Protein AF-A0A3G1AAB5-F1 (afdb_monomer)

pLDDT: mean 88.6, std 9.45, range [49.03, 97.31]

Foldseek 3Di:
DKDALQRVCVVVVHDPPPVSSVVSVVVVVVCVVVVQKDWPDADPVGTIIDGDCPALVVVCVVCVVVDDDPDVVSVVVSRVVVVVVD

Nearest PDB structures (foldseek):
  4ets-assembly1_B  TM=7.428E-01  e=1.680E-01  Campylobacter jejuni subsp. jejuni
  4i99-assembly1_C  TM=7.361E-01  e=2.327E-01  Pyrococcus furiosus DSM 3638
  2fe3-assembly1_B  TM=7.720E-01  e=7.057E-01  Bacillus subtilis
  2rgv-assembly1_A  TM=7.755E-01  e=8.040E-01  Bacillus subtilis
  5nhk-assembly1_B  TM=6.143E-01  e=4.187E-01  Francisella tularensis

Mean predicted aligned error: 4.92 Å

Organism: NCBI:txid697581

Secondary structure (DSSP, 8-state):
--B-HHHHHHHTT----HHHHHHHHHHHHHHHHTTSEEEEEEETTEEEEEE-TTSHHHHHHHSTTT----SHHHHHHHHHHHHH--

Sequence (86 aa):
MTFNAKKIAVLANIETQPVVLTLVKDVLEKLREKGYLEVLGKTKHGVKYAVRRDTPLWVLAKNYDKVVLRSLDDLNLILEKMAVAT

Solvent-accessible surface area (backbone atoms only — not comparable to full-atom values): 5070 Å² total; per-residue (Å²): 124,76,45,36,42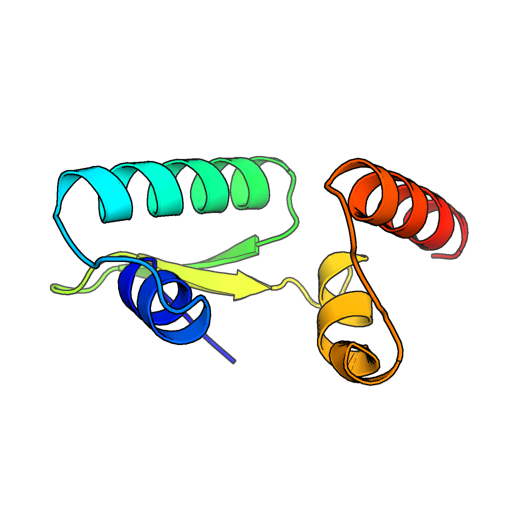,63,57,52,27,58,74,68,75,46,72,77,49,72,71,50,36,50,54,46,38,51,54,52,48,55,38,31,76,72,61,43,32,44,80,80,48,77,54,100,89,45,57,33,35,30,67,33,81,92,30,50,68,35,56,48,67,74,42,52,93,79,55,88,72,90,47,72,64,52,50,51,54,49,43,54,58,42,62,74,75,109

Radius of gyration: 13.47 Å; Cα contacts (8 Å, |Δi|>4): 82; chains: 1; bounding box: 28×31×34 Å

Structure (mmCIF, N/CA/C/O backbone):
data_AF-A0A3G1AAB5-F1
#
_entry.id   AF-A0A3G1AAB5-F1
#
loop_
_atom_site.group_PDB
_atom_site.id
_atom_site.type_symbol
_atom_site.label_atom_id
_atom_site.label_alt_id
_atom_site.label_comp_id
_atom_site.label_asym_id
_atom_site.label_entity_id
_atom_site.label_seq_id
_atom_site.pdbx_PDB_ins_code
_atom_site.Cartn_x
_atom_site.Cartn_y
_atom_site.Cartn_z
_atom_site.occupancy
_atom_site.B_iso_or_equiv
_atom_site.auth_seq_id
_atom_site.auth_comp_id
_atom_site.auth_asym_id
_atom_site.auth_atom_id
_atom_site.pdbx_PDB_model_num
ATOM 1 N N . MET A 1 1 ? 12.363 1.638 4.500 1.00 79.88 1 MET A N 1
ATOM 2 C CA . MET A 1 1 ? 11.458 2.777 4.217 1.00 79.88 1 MET A CA 1
ATOM 3 C C . MET A 1 1 ? 10.065 2.395 4.695 1.00 79.88 1 MET A C 1
ATOM 5 O O . MET A 1 1 ? 9.666 1.272 4.423 1.00 79.88 1 MET A O 1
ATOM 9 N N . THR A 1 2 ? 9.346 3.276 5.397 1.00 92.75 2 THR A N 1
ATOM 10 C CA . THR A 1 2 ? 7.969 3.010 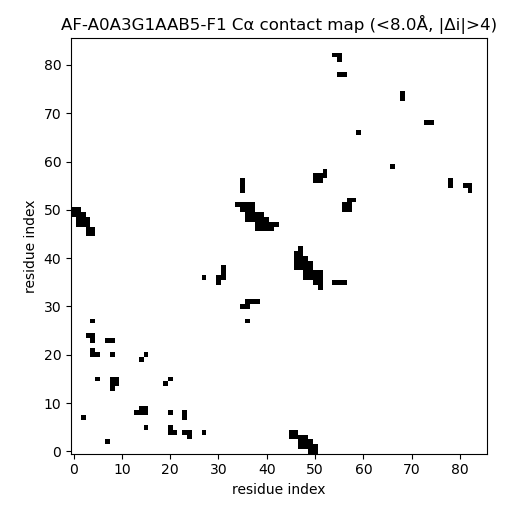5.860 1.00 92.75 2 THR A CA 1
ATOM 11 C C . THR A 1 2 ? 6.965 3.967 5.216 1.00 92.75 2 THR A C 1
ATOM 13 O O . THR A 1 2 ? 7.327 5.058 4.744 1.00 92.75 2 THR A O 1
ATOM 16 N N . PHE A 1 3 ? 5.699 3.553 5.171 1.00 94.75 3 PHE A N 1
ATOM 17 C CA . PHE A 1 3 ? 4.608 4.330 4.585 1.00 94.75 3 PHE A CA 1
ATOM 18 C C . PHE A 1 3 ? 3.252 4.007 5.225 1.00 94.75 3 PHE A C 1
ATOM 20 O O . PHE A 1 3 ? 3.101 3.034 5.958 1.00 94.75 3 PHE A O 1
ATOM 27 N N . ASN A 1 4 ? 2.270 4.867 4.967 1.00 96.31 4 ASN A N 1
ATOM 28 C CA . ASN A 1 4 ? 0.867 4.688 5.336 1.00 96.31 4 ASN A CA 1
ATOM 29 C C . ASN A 1 4 ? -0.021 5.021 4.124 1.00 96.31 4 ASN A C 1
ATOM 31 O O . ASN A 1 4 ? 0.478 5.518 3.112 1.00 96.31 4 ASN A O 1
ATOM 35 N N . ALA A 1 5 ? -1.332 4.790 4.238 1.00 96.31 5 ALA A N 1
ATOM 36 C CA . ALA A 1 5 ? -2.281 5.038 3.150 1.00 96.31 5 ALA A CA 1
ATOM 37 C C . ALA A 1 5 ? -2.218 6.483 2.617 1.00 96.31 5 ALA A C 1
ATOM 39 O O . ALA A 1 5 ? -2.159 6.691 1.410 1.00 96.31 5 ALA A O 1
ATOM 40 N N . LYS A 1 6 ? -2.134 7.485 3.507 1.00 96.12 6 LYS A N 1
ATOM 41 C CA . LYS A 1 6 ? -2.032 8.898 3.104 1.00 96.12 6 LYS A CA 1
ATOM 42 C C . LYS A 1 6 ? -0.762 9.183 2.300 1.00 96.12 6 LYS A C 1
ATOM 44 O O . LYS A 1 6 ? -0.829 9.880 1.297 1.00 96.12 6 LYS A O 1
ATOM 49 N N . LYS A 1 7 ? 0.388 8.645 2.716 1.00 95.25 7 LYS A N 1
ATOM 50 C CA . LYS A 1 7 ? 1.661 8.825 2.005 1.00 95.25 7 LYS A CA 1
ATOM 51 C C . LYS A 1 7 ? 1.604 8.216 0.603 1.00 95.25 7 LYS A C 1
ATOM 53 O O . LYS A 1 7 ? 2.088 8.846 -0.326 1.00 95.25 7 LYS A O 1
ATOM 58 N N . ILE A 1 8 ? 0.996 7.037 0.452 1.00 94.62 8 ILE A N 1
ATOM 59 C CA . ILE A 1 8 ? 0.791 6.409 -0.863 1.00 94.62 8 ILE A CA 1
ATOM 60 C C . ILE A 1 8 ? -0.125 7.266 -1.737 1.00 94.62 8 ILE A C 1
ATOM 62 O O . ILE A 1 8 ? 0.229 7.542 -2.876 1.00 94.62 8 ILE A O 1
ATOM 66 N N . ALA A 1 9 ? -1.245 7.744 -1.190 1.00 95.81 9 ALA A N 1
ATOM 67 C CA . ALA A 1 9 ? -2.177 8.590 -1.925 1.00 95.81 9 ALA A CA 1
ATOM 68 C C . ALA A 1 9 ? -1.515 9.876 -2.455 1.00 95.81 9 ALA A C 1
ATOM 70 O O . ALA A 1 9 ? -1.627 10.197 -3.633 1.00 95.81 9 ALA A O 1
ATOM 71 N N . VAL A 1 10 ? -0.739 10.557 -1.606 1.00 96.31 10 VAL A N 1
ATOM 72 C CA . VAL A 1 10 ? 0.016 11.758 -2.000 1.00 96.31 10 VAL A CA 1
ATOM 73 C C . VAL A 1 10 ? 1.039 11.447 -3.097 1.00 96.31 10 VAL A C 1
ATOM 75 O O . VAL A 1 10 ? 1.123 12.187 -4.069 1.00 96.31 10 VAL A O 1
ATOM 78 N N . LEU A 1 11 ? 1.799 10.353 -2.972 1.00 93.19 11 LEU A N 1
ATOM 79 C CA . LEU A 1 11 ? 2.796 9.962 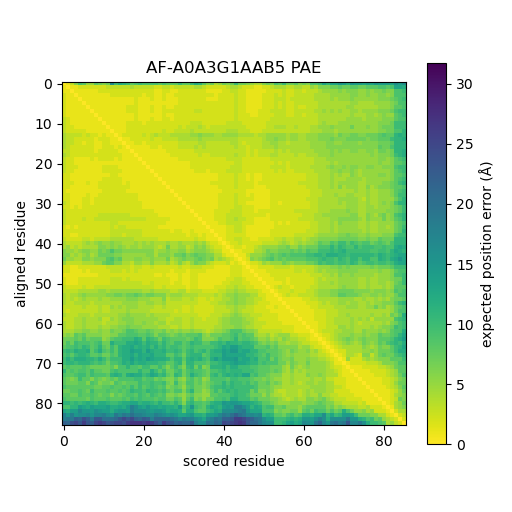-3.979 1.00 93.19 11 LEU A CA 1
ATOM 80 C C . LEU A 1 11 ? 2.166 9.576 -5.322 1.00 93.19 11 LEU A C 1
ATOM 82 O O . LEU A 1 11 ? 2.762 9.821 -6.363 1.00 93.19 11 LEU A O 1
ATOM 86 N N . ALA A 1 12 ? 0.970 8.990 -5.294 1.00 90.81 12 ALA A N 1
ATOM 87 C CA . ALA A 1 12 ? 0.214 8.626 -6.487 1.00 90.81 12 ALA A CA 1
ATOM 88 C C . ALA A 1 12 ? -0.598 9.796 -7.074 1.00 90.81 12 ALA A C 1
ATOM 90 O O . ALA A 1 12 ? -1.321 9.593 -8.044 1.00 90.81 12 ALA A O 1
ATOM 91 N N . ASN A 1 13 ? -0.495 11.001 -6.497 1.00 95.56 13 ASN A N 1
ATOM 92 C CA . ASN A 1 13 ? -1.274 12.177 -6.888 1.00 95.56 13 ASN A CA 1
ATOM 93 C C . ASN A 1 13 ? -2.797 11.917 -6.921 1.00 95.56 13 ASN A C 1
ATOM 95 O O . ASN A 1 13 ? -3.503 12.391 -7.808 1.00 95.56 13 ASN A O 1
ATOM 99 N N . ILE A 1 14 ? -3.297 11.142 -5.953 1.00 94.88 14 ILE A N 1
ATOM 100 C CA . ILE A 1 14 ? -4.731 10.887 -5.759 1.00 94.88 14 ILE A CA 1
ATOM 101 C C . ILE A 1 14 ? -5.254 11.645 -4.537 1.00 94.88 14 ILE A C 1
ATOM 103 O O . ILE A 1 14 ? -4.512 11.961 -3.602 1.00 94.88 14 ILE A O 1
ATOM 107 N N . GLU A 1 15 ? -6.556 11.919 -4.523 1.00 94.94 15 GLU A N 1
ATOM 108 C CA . GLU A 1 15 ? -7.190 12.645 -3.426 1.00 94.94 15 GLU A CA 1
ATOM 109 C C . GLU A 1 15 ? -7.060 11.916 -2.082 1.00 94.94 15 GLU A C 1
ATOM 111 O O . GLU A 1 15 ? -7.174 10.695 -1.980 1.00 94.94 15 GLU A O 1
ATOM 116 N N . THR A 1 16 ? -6.882 12.675 -1.000 1.00 96.75 16 THR A N 1
ATOM 117 C CA . THR A 1 16 ? -6.732 12.119 0.355 1.00 96.75 16 THR A CA 1
ATOM 118 C C . THR A 1 16 ? -8.024 12.166 1.169 1.00 96.75 16 THR A C 1
ATOM 120 O O . THR A 1 16 ? -7.976 12.302 2.394 1.00 96.75 16 THR A O 1
ATOM 123 N N . GLN A 1 17 ? -9.183 12.104 0.511 1.00 97.12 17 GLN A N 1
ATOM 124 C CA . GLN A 1 17 ? -10.471 12.045 1.200 1.00 97.12 17 GLN A CA 1
ATOM 125 C C . GLN A 1 17 ? -10.584 10.747 2.024 1.00 97.12 17 GLN A C 1
ATOM 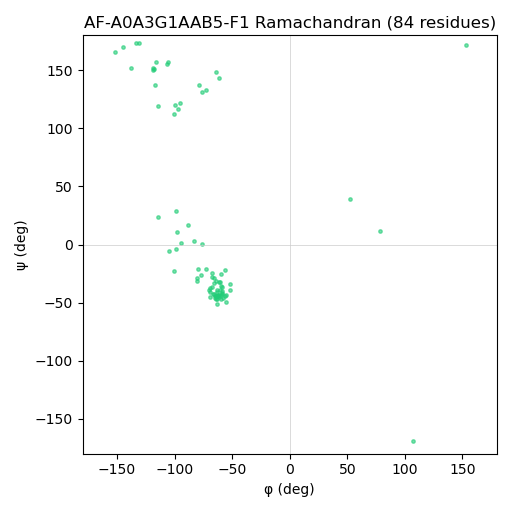127 O O . GLN A 1 17 ? -10.040 9.719 1.610 1.00 97.12 17 GLN A O 1
ATOM 132 N N . PRO A 1 18 ? -11.303 10.737 3.165 1.00 95.19 18 PRO A N 1
ATOM 133 C CA . PRO A 1 18 ? -11.403 9.556 4.027 1.00 95.19 18 PRO A CA 1
ATOM 134 C C . PRO A 1 18 ? -11.828 8.275 3.296 1.00 95.19 18 PRO A C 1
ATOM 136 O O . PRO A 1 18 ? -11.263 7.215 3.551 1.00 95.19 18 PRO A O 1
ATOM 139 N N . VAL A 1 19 ? -12.766 8.375 2.349 1.00 96.62 19 VAL A N 1
ATOM 140 C CA . VAL A 1 19 ? -13.219 7.232 1.541 1.00 96.62 19 VAL A CA 1
ATOM 141 C C . VAL A 1 19 ? -12.094 6.657 0.674 1.00 96.62 19 VAL A C 1
ATOM 143 O O . VAL A 1 19 ? -11.873 5.448 0.684 1.00 96.62 19 VAL A O 1
ATOM 146 N N . VAL A 1 20 ? -11.308 7.510 0.010 1.00 96.88 20 VAL A N 1
ATOM 147 C CA . VAL A 1 20 ? -10.172 7.085 -0.824 1.00 96.88 20 VAL A CA 1
ATOM 148 C C . VAL A 1 20 ? -9.089 6.441 0.037 1.00 96.88 20 VAL A C 1
ATOM 150 O O . VAL A 1 20 ? -8.565 5.385 -0.306 1.00 96.88 20 VAL A O 1
ATOM 153 N N . LEU A 1 21 ? -8.790 7.018 1.203 1.00 96.50 21 LEU A N 1
ATOM 154 C CA . LEU A 1 21 ? -7.799 6.450 2.119 1.00 96.50 21 LEU A CA 1
ATOM 155 C C . LEU A 1 21 ? -8.219 5.081 2.669 1.00 96.50 21 LEU A C 1
ATOM 157 O O . LEU A 1 21 ? -7.349 4.242 2.904 1.00 96.50 21 LEU A O 1
ATOM 161 N N . THR A 1 22 ? -9.520 4.836 2.841 1.00 96.31 22 THR A N 1
ATOM 162 C CA . THR A 1 22 ? -10.047 3.508 3.186 1.00 96.31 22 THR A CA 1
ATOM 163 C C . THR A 1 22 ? -9.785 2.498 2.072 1.00 96.31 22 THR A C 1
ATOM 165 O O . THR A 1 22 ? -9.310 1.405 2.367 1.00 96.31 22 THR A O 1
ATOM 168 N N . LEU A 1 23 ? -10.006 2.868 0.806 1.00 97.31 23 LEU A N 1
ATOM 169 C CA . LEU A 1 23 ? -9.721 1.994 -0.340 1.00 97.31 23 LEU A CA 1
ATOM 170 C C . LEU A 1 23 ? -8.223 1.702 -0.479 1.00 97.31 23 LEU A C 1
ATOM 172 O O . LEU A 1 23 ? -7.822 0.553 -0.642 1.00 97.31 23 LEU A O 1
ATOM 176 N N . VAL A 1 24 ? -7.373 2.724 -0.339 1.00 96.62 24 VAL A N 1
ATOM 177 C CA . VAL A 1 24 ? -5.914 2.532 -0.341 1.00 96.62 24 VAL A CA 1
ATOM 178 C C . VAL A 1 24 ? -5.506 1.596 0.795 1.00 96.62 24 VAL A C 1
ATOM 180 O O . VAL A 1 24 ? -4.703 0.690 0.590 1.00 96.62 24 VAL A O 1
ATOM 183 N N . LYS A 1 25 ? -6.069 1.778 1.994 1.00 96.00 25 LYS A N 1
ATOM 184 C CA . LYS A 1 25 ? -5.793 0.900 3.132 1.00 96.00 25 LYS A CA 1
ATOM 185 C C . LYS A 1 25 ? -6.224 -0.544 2.858 1.00 96.00 25 LYS A C 1
ATOM 187 O O . LYS A 1 25 ? -5.453 -1.439 3.176 1.00 96.00 25 LYS A O 1
ATOM 192 N N . ASP A 1 26 ? -7.395 -0.770 2.267 1.00 96.88 26 ASP A N 1
ATOM 193 C CA . ASP A 1 26 ? -7.865 -2.109 1.885 1.00 96.88 26 ASP A CA 1
ATOM 194 C C . ASP A 1 26 ? -6.868 -2.818 0.950 1.00 96.88 26 ASP A C 1
ATOM 196 O O . ASP A 1 26 ? -6.487 -3.962 1.193 1.00 96.88 26 ASP A O 1
ATOM 200 N N . VAL A 1 27 ? -6.334 -2.109 -0.050 1.00 95.75 27 VAL A N 1
ATOM 201 C CA . VAL A 1 27 ? -5.281 -2.646 -0.931 1.00 95.75 27 VAL A CA 1
ATOM 202 C C . VAL A 1 27 ? -4.006 -2.989 -0.151 1.00 95.75 27 VAL A C 1
ATOM 204 O O . VAL A 1 27 ? -3.424 -4.055 -0.357 1.00 95.75 27 VAL A O 1
ATOM 207 N N . LEU A 1 28 ? -3.567 -2.117 0.763 1.00 95.69 28 LEU A N 1
ATOM 208 C CA . LEU A 1 28 ? -2.384 -2.377 1.593 1.00 95.69 28 LEU A CA 1
ATOM 209 C C . LEU A 1 28 ? -2.578 -3.590 2.515 1.00 95.69 28 LEU A C 1
ATOM 211 O O . LEU A 1 28 ? -1.651 -4.382 2.679 1.00 95.69 28 LEU A O 1
ATOM 215 N N . GLU A 1 29 ? -3.767 -3.771 3.088 1.00 97.06 29 GLU A N 1
ATOM 216 C CA . GLU A 1 29 ? -4.080 -4.947 3.904 1.00 97.06 29 GLU A CA 1
ATOM 217 C C . GLU A 1 29 ? -4.089 -6.229 3.069 1.00 97.06 29 GLU A C 1
ATOM 219 O O . GLU A 1 29 ? -3.458 -7.203 3.468 1.00 97.06 29 GLU A O 1
ATOM 224 N N . LYS A 1 30 ? -4.662 -6.211 1.862 1.00 95.94 30 LYS A N 1
ATOM 225 C CA . LYS A 1 30 ? -4.600 -7.356 0.936 1.00 95.94 30 LYS A CA 1
ATOM 226 C C . LYS A 1 30 ? -3.163 -7.723 0.556 1.00 95.94 30 LYS A C 1
ATOM 228 O O . LYS A 1 30 ? -2.823 -8.901 0.467 1.00 95.94 30 LYS A O 1
ATOM 233 N N . LEU A 1 31 ? -2.288 -6.736 0.347 1.00 93.50 31 LEU A N 1
ATOM 234 C CA . LEU A 1 31 ? -0.862 -6.985 0.097 1.00 93.50 31 LEU A CA 1
ATOM 235 C C . LEU A 1 31 ? -0.146 -7.551 1.332 1.00 93.50 31 LEU A C 1
ATOM 237 O O . LEU A 1 31 ? 0.730 -8.406 1.193 1.00 93.50 31 LEU A O 1
ATOM 241 N N . ARG A 1 32 ? -0.517 -7.100 2.535 1.00 95.62 32 ARG A N 1
ATOM 242 C CA . ARG A 1 32 ? -0.017 -7.652 3.802 1.00 95.62 32 ARG A CA 1
ATOM 243 C C . ARG A 1 32 ? -0.458 -9.102 3.991 1.00 95.62 32 ARG A C 1
ATOM 245 O O . ARG A 1 32 ? 0.371 -9.933 4.338 1.00 95.62 32 ARG A O 1
ATOM 252 N N . GLU A 1 33 ? -1.729 -9.413 3.750 1.00 95.62 33 GLU A N 1
ATOM 253 C CA . GLU A 1 33 ? -2.284 -10.772 3.839 1.00 95.62 33 GLU A CA 1
ATOM 254 C C . GLU A 1 33 ? -1.587 -11.739 2.882 1.00 95.62 33 GLU A C 1
ATOM 256 O O . GLU A 1 33 ? -1.316 -12.880 3.243 1.00 95.62 33 GLU A O 1
ATOM 261 N N . LYS A 1 34 ? -1.201 -11.255 1.698 1.00 91.56 34 LYS A N 1
ATOM 262 C CA . LYS A 1 34 ? -0.382 -11.995 0.729 1.00 91.56 34 LYS A CA 1
ATOM 263 C C . LYS A 1 34 ? 1.113 -12.067 1.085 1.00 91.56 34 LYS A C 1
ATOM 265 O O . LYS A 1 34 ? 1.893 -12.620 0.319 1.00 91.56 34 LYS A O 1
ATOM 270 N N . GLY A 1 35 ? 1.540 -11.490 2.208 1.00 93.56 35 GLY A N 1
ATOM 271 C CA . GLY A 1 35 ? 2.925 -11.552 2.679 1.00 93.56 35 GLY A CA 1
ATOM 272 C C . GLY A 1 35 ? 3.901 -10.600 1.980 1.00 93.56 35 GLY A C 1
ATOM 273 O O . GLY A 1 35 ? 5.105 -10.730 2.196 1.00 93.56 35 GLY A O 1
ATOM 274 N N . TYR A 1 36 ? 3.425 -9.634 1.184 1.00 92.75 36 TYR A N 1
ATOM 275 C CA . TYR A 1 36 ? 4.280 -8.626 0.535 1.00 92.75 36 TYR A CA 1
ATOM 276 C C . TYR A 1 36 ? 4.670 -7.479 1.471 1.00 92.75 36 TYR A C 1
ATOM 278 O O . TYR A 1 36 ? 5.730 -6.866 1.311 1.00 92.75 36 TYR A O 1
ATOM 286 N N . LEU A 1 37 ? 3.811 -7.173 2.446 1.00 95.81 37 LEU A N 1
ATOM 287 C CA . LEU A 1 37 ? 4.008 -6.091 3.407 1.00 95.81 37 LEU A CA 1
ATOM 288 C C . LEU A 1 37 ? 4.073 -6.620 4.838 1.00 95.81 37 LEU A C 1
ATOM 290 O O . LEU A 1 37 ? 3.437 -7.612 5.182 1.00 95.81 37 LEU A O 1
ATOM 294 N N . GLU A 1 38 ? 4.783 -5.893 5.690 1.00 96.19 38 GLU A N 1
ATOM 295 C CA . GLU A 1 38 ? 4.774 -6.062 7.141 1.00 96.19 38 GLU A CA 1
ATOM 296 C C . GLU A 1 38 ? 4.250 -4.797 7.828 1.00 96.19 38 GLU A C 1
ATOM 298 O O . GLU A 1 38 ? 4.401 -3.680 7.322 1.00 96.19 38 GLU A O 1
ATOM 303 N N . VAL A 1 39 ? 3.629 -4.968 8.997 1.00 96.88 39 VAL A N 1
ATOM 304 C CA . VAL A 1 39 ? 3.194 -3.853 9.846 1.00 96.88 39 VAL A CA 1
ATOM 305 C C . VAL A 1 39 ? 4.266 -3.593 10.889 1.00 96.88 39 VAL A C 1
ATOM 307 O O . VAL A 1 39 ? 4.579 -4.458 11.697 1.00 96.88 39 VAL A O 1
ATOM 310 N N . LEU A 1 40 ? 4.786 -2.369 10.901 1.00 95.00 40 LEU A N 1
ATOM 311 C CA . LEU A 1 40 ? 5.827 -1.942 11.839 1.00 95.00 40 LEU A CA 1
ATOM 312 C C . LEU A 1 40 ? 5.274 -1.169 13.041 1.00 95.00 40 LEU A C 1
ATOM 314 O O . LEU A 1 40 ? 6.023 -0.777 13.931 1.00 95.00 40 LEU A O 1
ATOM 318 N N . GLY A 1 41 ? 3.968 -0.906 13.063 1.00 92.81 41 GLY A N 1
ATOM 319 C CA . GLY A 1 41 ? 3.292 -0.311 14.209 1.00 92.81 41 GLY A CA 1
ATOM 320 C C . GLY A 1 41 ? 2.040 0.472 13.837 1.00 92.81 41 GLY A C 1
ATOM 321 O O . GLY A 1 41 ? 1.753 0.742 12.667 1.00 92.81 41 GLY A O 1
ATOM 322 N N . LYS A 1 42 ? 1.299 0.877 14.866 1.00 92.94 42 LYS A N 1
ATOM 323 C CA . LYS A 1 42 ? 0.089 1.695 14.753 1.00 92.94 42 LYS A CA 1
ATOM 324 C C . LYS A 1 42 ? 0.309 3.026 15.463 1.00 92.94 42 LYS A C 1
ATOM 326 O O . LYS A 1 42 ? 0.878 3.074 16.546 1.00 92.94 42 LYS A O 1
ATOM 331 N N . THR A 1 43 ? -0.133 4.113 14.843 1.00 87.94 43 THR A N 1
ATOM 332 C CA . THR A 1 43 ? -0.043 5.470 15.401 1.00 87.94 43 THR A CA 1
ATOM 333 C C . THR A 1 43 ? -1.392 6.176 15.312 1.00 87.94 43 THR A C 1
ATOM 335 O O . THR A 1 43 ? -2.302 5.691 14.636 1.00 87.94 43 THR A O 1
ATOM 338 N N . LYS A 1 44 ? -1.499 7.375 15.902 1.00 84.75 44 LYS A N 1
ATOM 339 C CA . LYS A 1 44 ? -2.660 8.268 15.721 1.00 84.75 44 LYS A CA 1
ATOM 340 C C . LYS A 1 44 ? -2.957 8.608 14.252 1.00 84.75 44 LYS A C 1
ATOM 342 O O . LYS A 1 44 ? -4.077 8.961 13.917 1.00 84.75 44 LYS A O 1
ATOM 347 N N . HIS A 1 45 ? -1.961 8.478 13.372 1.00 80.44 45 HIS A N 1
ATOM 348 C CA . HIS A 1 45 ? -2.071 8.748 11.936 1.00 80.44 45 HIS A CA 1
ATOM 349 C C . HIS A 1 45 ? -2.293 7.483 11.090 1.00 80.44 45 HIS A C 1
ATOM 351 O O . HIS A 1 45 ? -2.176 7.534 9.867 1.00 80.44 45 HIS A O 1
ATOM 357 N N . GLY A 1 46 ? -2.577 6.343 11.727 1.00 87.56 46 GLY A N 1
ATOM 358 C CA . GLY A 1 46 ? -2.839 5.072 11.060 1.00 87.56 46 GLY A CA 1
ATOM 359 C C . GLY A 1 46 ? -1.703 4.057 11.183 1.00 87.56 46 GLY A C 1
ATOM 360 O O . GLY A 1 46 ? -0.775 4.205 11.987 1.00 87.56 46 GLY A O 1
ATOM 361 N N . VAL A 1 47 ? -1.828 2.990 10.396 1.00 96.06 47 VAL A N 1
ATOM 362 C CA . VAL A 1 47 ? -0.903 1.850 10.355 1.00 96.06 47 VAL A CA 1
ATOM 363 C C . VAL A 1 47 ? 0.340 2.216 9.540 1.00 96.06 47 VAL A C 1
ATOM 365 O O . VAL A 1 47 ? 0.235 2.866 8.497 1.00 96.06 47 VAL A O 1
ATOM 368 N N . LYS A 1 48 ? 1.519 1.824 10.033 1.00 96.69 48 LYS A N 1
ATOM 369 C CA . LYS A 1 48 ? 2.797 1.946 9.327 1.00 96.69 48 LYS A CA 1
ATOM 370 C C . LYS A 1 48 ? 3.165 0.605 8.703 1.00 96.69 48 LYS A C 1
ATOM 372 O O . LYS A 1 48 ? 3.375 -0.367 9.425 1.00 96.69 48 LYS A O 1
ATOM 377 N N . TYR A 1 49 ? 3.298 0.596 7.385 1.00 96.88 49 TYR A N 1
ATOM 378 C CA . TYR A 1 49 ? 3.692 -0.564 6.596 1.00 96.88 49 TYR A CA 1
ATOM 379 C C . TYR A 1 49 ? 5.137 -0.427 6.107 1.00 96.88 49 TYR A C 1
ATOM 381 O O . TYR A 1 49 ? 5.663 0.687 5.967 1.00 96.88 49 TYR A O 1
ATOM 389 N N . ALA A 1 50 ? 5.755 -1.563 5.807 1.00 95.69 50 ALA A N 1
ATOM 390 C CA . ALA A 1 50 ? 6.978 -1.669 5.024 1.00 95.69 50 ALA A CA 1
ATOM 391 C C . ALA A 1 50 ? 6.870 -2.839 4.039 1.00 95.69 50 ALA A C 1
ATOM 393 O O . ALA A 1 50 ? 6.145 -3.798 4.287 1.00 95.69 50 ALA A O 1
ATOM 394 N N . VAL A 1 51 ? 7.577 -2.746 2.911 1.00 94.81 51 VAL A N 1
ATOM 395 C CA . VAL A 1 51 ? 7.703 -3.863 1.964 1.00 94.81 51 VAL A CA 1
ATOM 396 C C . VAL A 1 51 ? 8.693 -4.875 2.535 1.00 94.81 51 VAL A C 1
ATOM 398 O O . VAL A 1 51 ? 9.791 -4.488 2.945 1.00 94.81 51 VAL A O 1
ATOM 401 N N . ARG A 1 52 ? 8.325 -6.159 2.537 1.00 93.56 52 ARG A N 1
ATOM 402 C CA . ARG A 1 52 ? 9.206 -7.241 2.993 1.00 93.56 52 ARG A CA 1
ATOM 403 C C . ARG A 1 52 ? 10.319 -7.493 1.973 1.00 93.56 52 ARG A C 1
ATOM 405 O O . ARG A 1 52 ? 10.062 -7.555 0.772 1.00 93.56 52 ARG A O 1
ATOM 412 N N . ARG A 1 53 ? 11.567 -7.601 2.449 1.00 90.50 53 ARG A N 1
ATOM 413 C CA . ARG A 1 53 ? 12.779 -7.620 1.600 1.00 90.50 53 ARG A CA 1
ATOM 414 C C . ARG A 1 53 ? 12.922 -8.867 0.724 1.00 90.50 53 ARG A C 1
ATOM 416 O O . ARG A 1 53 ? 13.617 -8.815 -0.284 1.00 90.50 53 ARG A O 1
ATOM 423 N N . ASP A 1 54 ? 12.301 -9.961 1.129 1.00 87.88 54 ASP A N 1
ATOM 424 C CA . ASP A 1 54 ? 12.298 -11.279 0.492 1.00 87.88 54 ASP A CA 1
ATOM 425 C C . ASP A 1 54 ? 11.177 -11.430 -0.549 1.00 87.88 54 ASP A C 1
ATOM 427 O O . ASP A 1 54 ? 10.825 -12.541 -0.921 1.00 87.88 54 ASP A O 1
ATOM 431 N N . THR A 1 55 ? 10.587 -10.323 -1.012 1.00 86.75 55 THR A N 1
ATOM 432 C CA . THR A 1 55 ? 9.416 -10.364 -1.895 1.00 86.75 55 THR A CA 1
ATOM 433 C C . THR A 1 55 ? 9.686 -9.706 -3.248 1.00 86.75 55 THR A C 1
ATOM 435 O O . THR A 1 55 ? 10.438 -8.728 -3.318 1.00 86.75 55 THR A O 1
ATOM 438 N N . PRO A 1 56 ? 9.021 -10.156 -4.330 1.00 86.12 56 PRO A N 1
ATOM 439 C CA . PRO A 1 56 ? 9.092 -9.506 -5.641 1.00 86.12 56 PRO A CA 1
ATOM 440 C C . PRO A 1 56 ? 8.803 -7.997 -5.603 1.00 86.12 56 PRO A C 1
ATOM 442 O O . PRO A 1 56 ? 9.445 -7.214 -6.304 1.00 86.12 56 PRO A O 1
ATOM 445 N N . LEU A 1 57 ? 7.904 -7.563 -4.711 1.00 87.44 57 LEU A N 1
ATOM 446 C CA . LEU A 1 57 ? 7.578 -6.150 -4.520 1.00 87.44 57 LEU A CA 1
ATOM 447 C C . LEU A 1 57 ? 8.792 -5.320 -4.065 1.00 87.44 57 LEU A C 1
ATOM 449 O O . LEU A 1 57 ? 8.920 -4.154 -4.436 1.00 87.44 57 LEU A O 1
ATOM 453 N N . TRP A 1 58 ? 9.716 -5.907 -3.299 1.00 89.44 58 TRP A N 1
ATOM 454 C CA . TRP A 1 58 ? 10.957 -5.240 -2.899 1.00 89.44 58 TRP A CA 1
ATOM 455 C C . TRP A 1 58 ? 11.912 -5.045 -4.068 1.00 89.44 58 TRP A C 1
ATOM 457 O O . TRP A 1 58 ? 12.560 -4.003 -4.175 1.00 89.44 58 TRP A O 1
ATOM 467 N N . VAL A 1 59 ? 12.002 -6.033 -4.956 1.00 86.00 59 VAL A N 1
ATOM 468 C CA . VAL A 1 59 ? 12.864 -5.934 -6.133 1.00 86.00 59 VAL A CA 1
ATOM 469 C C . VAL A 1 59 ? 12.308 -4.901 -7.111 1.00 86.00 59 VAL A C 1
ATOM 471 O O . VAL A 1 59 ? 13.072 -4.068 -7.599 1.00 86.00 59 VAL A O 1
ATOM 474 N N . LEU A 1 60 ? 10.985 -4.878 -7.306 1.00 86.06 60 LEU A N 1
ATOM 475 C CA . LEU A 1 60 ? 10.288 -3.813 -8.031 1.00 86.06 60 LEU A CA 1
ATOM 476 C C . LEU A 1 60 ? 10.592 -2.434 -7.439 1.00 86.06 60 LEU A C 1
ATOM 478 O O . LEU A 1 60 ? 11.012 -1.535 -8.159 1.00 86.06 60 LEU A O 1
ATOM 482 N N . ALA A 1 61 ? 10.466 -2.279 -6.119 1.00 84.94 61 ALA A N 1
ATOM 483 C CA . ALA A 1 61 ? 10.739 -1.011 -5.447 1.00 84.94 61 ALA A CA 1
ATOM 484 C C . ALA A 1 61 ? 12.187 -0.521 -5.634 1.00 84.94 61 ALA A C 1
ATOM 486 O O . ALA A 1 61 ? 12.414 0.685 -5.684 1.00 84.94 61 ALA A O 1
ATOM 487 N N . LYS A 1 62 ? 13.172 -1.423 -5.747 1.00 87.38 62 LYS A N 1
ATOM 488 C CA . LYS A 1 62 ? 14.573 -1.046 -6.013 1.00 87.38 62 LYS A CA 1
ATOM 489 C C . LYS A 1 62 ? 14.859 -0.680 -7.467 1.00 87.38 62 LYS A C 1
ATOM 491 O O . LYS A 1 62 ? 15.822 0.036 -7.704 1.00 87.38 62 LYS A O 1
ATOM 496 N N . ASN A 1 63 ? 14.079 -1.204 -8.408 1.00 85.69 63 ASN A N 1
ATOM 497 C CA . ASN A 1 63 ? 14.295 -1.041 -9.849 1.00 85.69 63 ASN A CA 1
ATOM 498 C C . ASN A 1 63 ? 13.167 -0.232 -10.501 1.00 85.69 63 ASN A C 1
ATOM 500 O O . ASN A 1 63 ? 12.897 -0.391 -11.688 1.00 85.69 63 ASN A O 1
ATOM 504 N N . TYR A 1 64 ? 12.466 0.591 -9.719 1.00 81.31 64 TYR A N 1
ATOM 505 C CA . TYR A 1 64 ? 11.277 1.316 -10.167 1.00 81.31 64 TYR A CA 1
ATOM 506 C C . TYR A 1 64 ? 11.559 2.256 -11.352 1.00 81.31 64 TYR A C 1
ATOM 508 O O . TYR A 1 64 ? 10.667 2.536 -12.141 1.00 81.31 64 TYR A O 1
ATOM 516 N N . ASP A 1 65 ? 12.802 2.713 -11.495 1.00 82.62 65 ASP A N 1
ATOM 517 C CA . ASP A 1 65 ? 13.307 3.533 -12.597 1.00 82.62 65 ASP A CA 1
ATOM 518 C C . ASP A 1 65 ? 13.460 2.753 -13.914 1.00 82.62 65 ASP A C 1
ATOM 520 O O . ASP A 1 65 ? 13.480 3.343 -14.991 1.00 82.62 65 ASP A O 1
ATOM 524 N N . LYS A 1 66 ? 13.546 1.421 -13.837 1.00 82.25 66 LYS A N 1
ATOM 525 C CA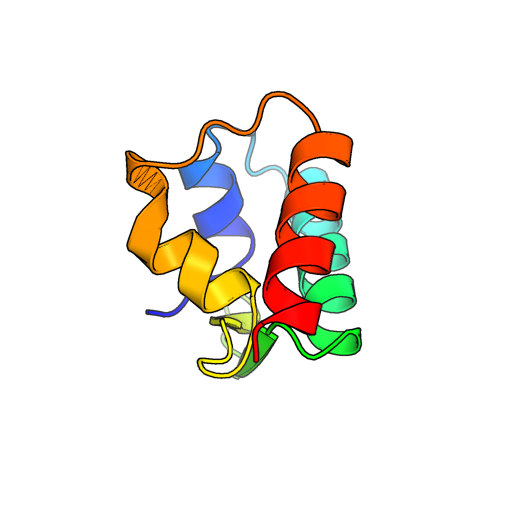 . LYS A 1 66 ? 13.736 0.511 -14.978 1.00 82.25 66 LYS A CA 1
ATOM 526 C C . LYS A 1 66 ? 12.462 -0.231 -15.372 1.00 82.25 66 LYS A C 1
ATOM 528 O O . LYS A 1 66 ? 12.469 -0.968 -16.356 1.00 82.25 66 LYS A O 1
ATOM 533 N N . VAL A 1 67 ? 11.387 -0.078 -14.602 1.00 78.62 67 VAL A N 1
ATOM 534 C CA . VAL A 1 67 ? 10.133 -0.809 -14.789 1.00 78.62 67 VAL A CA 1
ATOM 535 C C . VAL A 1 67 ? 9.031 0.170 -15.170 1.00 78.62 67 VAL A C 1
ATOM 537 O O . VAL A 1 67 ? 8.675 1.054 -14.398 1.00 78.62 67 VAL A O 1
ATOM 540 N N . VAL A 1 68 ? 8.450 -0.021 -16.354 1.00 77.62 68 VAL A N 1
ATOM 541 C CA . VAL A 1 68 ? 7.254 0.707 -16.788 1.00 77.62 68 VAL A CA 1
ATOM 542 C C . VAL A 1 68 ? 6.049 -0.204 -16.595 1.00 77.62 68 VAL A C 1
ATOM 544 O O . VAL A 1 68 ? 5.921 -1.210 -17.288 1.00 77.62 68 VAL A O 1
ATOM 547 N N . LEU A 1 69 ? 5.167 0.156 -15.663 1.00 79.50 69 LEU A N 1
ATOM 548 C CA . LEU A 1 69 ? 3.871 -0.497 -15.475 1.00 79.50 69 LEU A CA 1
ATOM 549 C C . LEU A 1 69 ? 2.810 0.324 -16.207 1.00 79.50 69 LEU A C 1
ATOM 551 O O . LEU A 1 69 ? 2.596 1.488 -15.868 1.00 79.50 69 LEU A O 1
ATOM 555 N N . ARG A 1 70 ? 2.160 -0.255 -17.218 1.00 81.62 70 ARG A N 1
ATOM 556 C CA . ARG A 1 70 ? 1.051 0.387 -17.946 1.00 81.62 70 ARG A CA 1
ATOM 557 C C . ARG A 1 70 ? -0.302 -0.135 -17.482 1.00 81.62 70 ARG A C 1
ATOM 559 O O . ARG A 1 70 ? -1.306 0.552 -17.641 1.00 81.62 70 ARG A O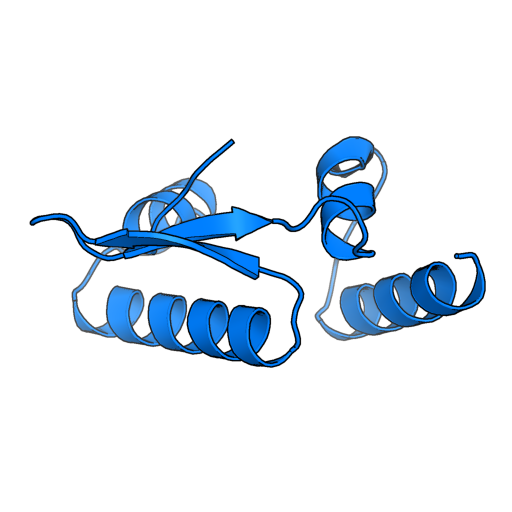 1
ATOM 566 N N . SER A 1 71 ? -0.323 -1.331 -16.902 1.00 82.12 71 SER A N 1
ATOM 567 C CA . SER A 1 71 ? -1.523 -1.997 -16.409 1.00 82.12 71 SER A CA 1
ATOM 568 C C . SER A 1 71 ? -1.250 -2.819 -15.145 1.00 82.12 71 SER A C 1
ATOM 570 O O . SER A 1 71 ? -0.103 -3.037 -14.746 1.00 82.12 71 SER A O 1
ATOM 572 N N . LEU A 1 72 ? -2.325 -3.297 -14.513 1.00 77.81 72 LEU A N 1
ATOM 573 C CA . LEU A 1 72 ? -2.229 -4.281 -13.431 1.00 77.81 72 LEU A CA 1
ATOM 574 C C . LEU A 1 72 ? -1.736 -5.646 -13.934 1.00 77.81 72 LEU A C 1
ATOM 576 O O . LEU A 1 72 ? -1.090 -6.368 -13.180 1.00 77.81 72 LEU A O 1
ATOM 580 N N . ASP A 1 73 ? -1.985 -5.979 -15.200 1.00 83.06 73 ASP A N 1
ATOM 581 C CA . ASP A 1 73 ? -1.526 -7.235 -15.796 1.00 83.06 73 ASP A CA 1
ATOM 582 C C . ASP A 1 73 ? -0.006 -7.247 -15.967 1.00 83.06 73 ASP A C 1
ATOM 584 O O . ASP A 1 73 ? 0.636 -8.255 -15.675 1.00 83.06 73 ASP A O 1
ATOM 588 N N . ASP A 1 74 ? 0.592 -6.102 -16.321 1.00 81.38 74 ASP A N 1
ATOM 589 C CA . ASP A 1 74 ? 2.053 -5.949 -16.359 1.00 81.38 74 ASP A CA 1
ATOM 590 C C . ASP A 1 74 ? 2.663 -6.231 -14.984 1.00 81.38 74 ASP A C 1
ATOM 592 O O . ASP A 1 74 ? 3.684 -6.912 -14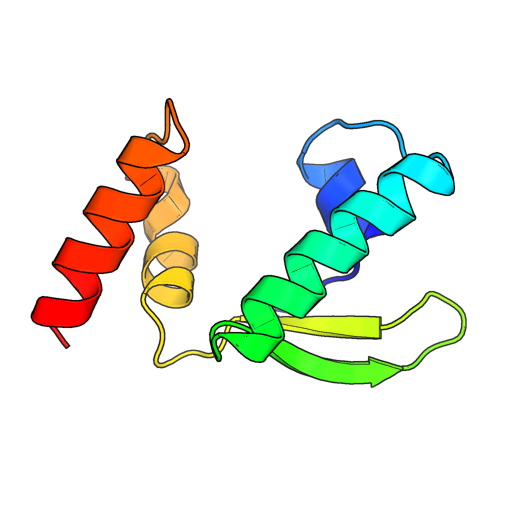.869 1.00 81.38 74 ASP A O 1
ATOM 596 N N . LEU A 1 75 ? 2.018 -5.725 -13.927 1.00 81.06 75 LEU A N 1
ATOM 597 C CA . LEU A 1 75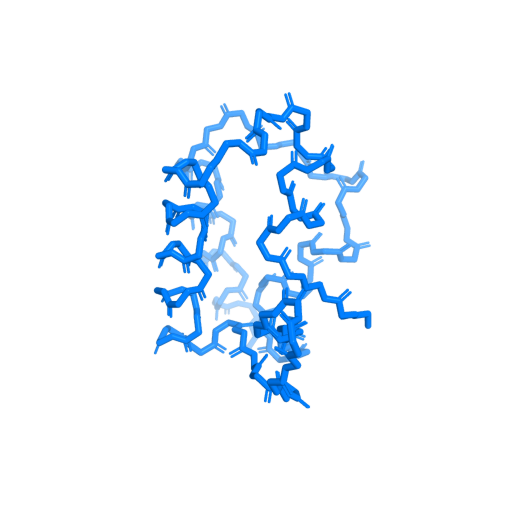 ? 2.454 -5.958 -12.558 1.00 81.06 75 LEU A CA 1
ATOM 598 C C . LEU A 1 75 ? 2.365 -7.446 -12.204 1.00 81.06 75 LEU A C 1
ATOM 600 O O . LEU A 1 75 ? 3.334 -7.990 -11.680 1.00 81.06 75 LEU A O 1
ATOM 604 N N . ASN A 1 76 ? 1.249 -8.109 -12.514 1.00 82.25 76 ASN A N 1
ATOM 605 C CA . ASN A 1 76 ? 1.076 -9.539 -12.247 1.00 82.25 76 ASN A CA 1
ATOM 606 C C . ASN A 1 76 ? 2.131 -10.378 -12.978 1.00 82.25 76 ASN A C 1
ATOM 608 O O . ASN A 1 76 ? 2.811 -11.183 -12.344 1.00 82.25 76 ASN A O 1
ATOM 612 N N . LEU A 1 77 ? 2.352 -10.116 -14.269 1.00 82.56 77 LEU A N 1
ATOM 613 C CA . LEU A 1 77 ? 3.356 -10.814 -15.071 1.00 82.56 77 LEU A CA 1
ATOM 614 C C . LEU A 1 77 ? 4.769 -10.650 -14.493 1.00 82.56 77 LEU A C 1
ATOM 616 O O . LEU A 1 77 ? 5.560 -11.595 -14.490 1.00 82.56 77 LEU A O 1
ATOM 620 N N . ILE A 1 78 ? 5.113 -9.454 -14.008 1.00 80.50 78 ILE A N 1
ATOM 621 C CA . ILE A 1 78 ? 6.420 -9.214 -13.387 1.00 80.50 78 ILE A CA 1
ATOM 622 C C . ILE A 1 78 ? 6.524 -9.946 -12.047 1.00 80.50 78 ILE A C 1
ATOM 624 O O . ILE A 1 78 ? 7.533 -10.603 -11.797 1.00 80.50 78 ILE A O 1
ATOM 628 N N . LEU A 1 79 ? 5.493 -9.876 -11.200 1.00 79.38 79 LEU A N 1
ATOM 629 C CA . LEU A 1 79 ? 5.480 -10.578 -9.916 1.00 79.38 79 LEU A CA 1
ATOM 630 C C . LEU A 1 79 ? 5.634 -12.095 -10.101 1.00 79.38 79 LEU A C 1
ATOM 632 O O . LEU A 1 79 ? 6.415 -12.703 -9.372 1.00 79.38 79 LEU A O 1
ATOM 636 N N . GLU A 1 80 ? 4.966 -12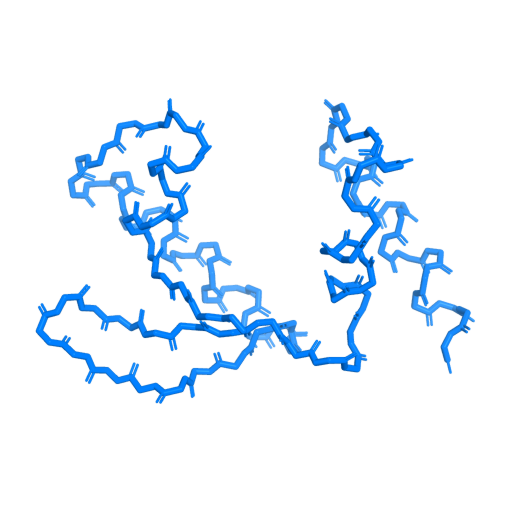.685 -11.096 1.00 81.62 80 GLU A N 1
ATOM 637 C CA . GLU A 1 80 ? 5.095 -14.104 -11.450 1.00 81.62 80 GLU A CA 1
ATOM 638 C C . GLU A 1 80 ? 6.513 -14.451 -11.912 1.00 81.62 80 GLU A C 1
ATOM 640 O O . GLU A 1 80 ? 7.142 -15.355 -11.363 1.00 81.62 80 GLU A O 1
ATOM 645 N N . LYS A 1 81 ? 7.066 -13.693 -12.867 1.00 78.06 81 LYS A N 1
ATOM 646 C CA . LYS A 1 81 ? 8.430 -13.923 -13.373 1.00 78.06 81 LYS A CA 1
ATOM 647 C C . LYS A 1 81 ? 9.486 -13.843 -12.271 1.00 78.06 81 LYS A C 1
ATOM 649 O O . LYS A 1 81 ? 10.460 -14.587 -12.299 1.00 78.06 81 LYS A O 1
ATOM 654 N N . MET A 1 82 ? 9.304 -12.943 -11.307 1.00 73.88 82 MET A N 1
ATOM 655 C CA . MET A 1 82 ? 10.245 -12.752 -10.202 1.00 73.88 82 MET A CA 1
ATOM 656 C C . MET A 1 82 ? 10.075 -13.781 -9.083 1.00 73.88 82 MET A C 1
ATOM 658 O O . MET A 1 82 ? 11.066 -14.144 -8.454 1.00 73.88 82 MET A O 1
ATOM 662 N N . ALA A 1 83 ? 8.856 -14.276 -8.854 1.00 68.56 83 ALA A N 1
ATOM 663 C CA . ALA A 1 83 ? 8.599 -15.356 -7.904 1.00 68.56 83 ALA A CA 1
ATOM 664 C C . ALA A 1 83 ? 9.231 -16.689 -8.341 1.00 68.56 83 ALA A C 1
ATOM 666 O O . ALA A 1 83 ? 9.603 -17.482 -7.489 1.00 68.56 83 ALA A O 1
ATOM 667 N N . VAL A 1 84 ? 9.386 -16.921 -9.650 1.00 61.53 84 VAL A N 1
ATOM 668 C CA . VAL A 1 84 ? 10.044 -18.122 -10.203 1.00 61.53 84 VAL A CA 1
ATOM 669 C C . VAL A 1 84 ? 11.579 -18.022 -10.169 1.00 61.53 84 VAL A C 1
ATOM 671 O O . VAL A 1 84 ? 12.268 -19.035 -10.226 1.00 61.53 84 VAL A O 1
ATOM 674 N N . ALA A 1 85 ? 12.129 -16.808 -10.082 1.00 54.66 85 ALA A N 1
ATOM 675 C CA . ALA A 1 85 ? 13.572 -16.551 -10.106 1.00 54.66 85 ALA A CA 1
ATOM 676 C C . ALA A 1 85 ? 14.227 -16.462 -8.710 1.00 54.66 85 ALA A C 1
ATOM 678 O O . ALA A 1 85 ? 15.425 -16.187 -8.631 1.00 54.66 85 ALA A O 1
ATOM 679 N N . THR A 1 86 ? 13.449 -16.641 -7.636 1.00 49.03 86 THR A N 1
ATOM 680 C CA . THR A 1 86 ? 13.891 -16.575 -6.229 1.00 49.03 86 THR A CA 1
ATOM 681 C C . THR A 1 86 ? 13.840 -17.964 -5.609 1.00 49.03 86 THR A C 1
ATOM 683 O O . THR A 1 86 ? 14.774 -18.291 -4.845 1.00 49.03 86 THR A O 1
#